Protein AF-A0A7C4B8P9-F1 (afdb_monomer)

pLDDT: mean 86.62, std 10.36, range [42.5, 97.69]

Sequence (148 aa):
MVIPDISSIIATYRERSLREASGGADLRPLSESFALVDLLASERPTFQELNSEDLVYVVTFRFLRWSEPRELGERAMSIVLFSAGKTLGERAVESGLVRRVEDIAVFAYNQRIGLVDIVELNEERGLVHIYESISSAGIPNIGRAVCH

Structure (mmCIF, N/CA/C/O backbone):
data_AF-A0A7C4B8P9-F1
#
_entry.id   AF-A0A7C4B8P9-F1
#
loop_
_atom_site.group_PDB
_atom_site.id
_atom_site.type_symbol
_atom_site.label_atom_id
_atom_site.label_alt_id
_atom_site.label_comp_id
_atom_site.label_asym_id
_atom_site.label_entity_id
_atom_site.label_seq_id
_atom_site.pdbx_PDB_ins_code
_atom_site.Cartn_x
_atom_site.Cartn_y
_atom_site.Cartn_z
_atom_site.occupancy
_atom_site.B_iso_or_equiv
_atom_site.auth_seq_id
_atom_site.auth_comp_id
_atom_site.auth_asym_id
_atom_site.auth_atom_id
_atom_site.pdbx_PDB_model_num
ATOM 1 N N . MET A 1 1 ? -23.776 -1.149 -1.265 1.00 43.41 1 MET A N 1
ATOM 2 C CA . MET A 1 1 ? -22.360 -1.287 -1.654 1.00 43.41 1 MET A CA 1
ATOM 3 C C . MET A 1 1 ? -21.953 -2.695 -1.267 1.00 43.41 1 MET A C 1
ATOM 5 O O . MET A 1 1 ? -21.962 -2.995 -0.081 1.00 43.41 1 MET A O 1
ATOM 9 N N . VAL A 1 2 ? -21.776 -3.590 -2.239 1.00 42.50 2 VAL A N 1
ATOM 10 C CA . VAL A 1 2 ? -21.300 -4.952 -1.957 1.00 42.50 2 VAL A CA 1
ATOM 11 C C . VAL A 1 2 ? -19.844 -4.791 -1.549 1.00 42.50 2 VAL A C 1
ATOM 13 O O . VAL A 1 2 ? -19.055 -4.303 -2.349 1.00 42.50 2 VAL A O 1
ATOM 16 N N . ILE A 1 3 ? -19.516 -5.074 -0.291 1.00 54.94 3 ILE A N 1
ATOM 17 C CA . ILE A 1 3 ? -18.123 -5.122 0.149 1.00 54.94 3 ILE A CA 1
ATOM 18 C C . ILE A 1 3 ? -17.594 -6.438 -0.427 1.00 54.94 3 ILE A C 1
ATOM 20 O O . ILE A 1 3 ? -18.105 -7.486 -0.024 1.00 54.94 3 ILE A O 1
ATOM 24 N N . PRO A 1 4 ? -16.685 -6.420 -1.418 1.00 67.50 4 PRO A N 1
ATOM 25 C CA . PRO A 1 4 ? -16.089 -7.655 -1.904 1.00 67.50 4 PRO A CA 1
ATOM 26 C C . PRO A 1 4 ? -15.433 -8.385 -0.733 1.00 67.50 4 PRO A C 1
ATOM 28 O O . PRO A 1 4 ? -15.015 -7.754 0.239 1.00 67.50 4 PRO A O 1
ATOM 31 N N . ASP A 1 5 ? -15.369 -9.712 -0.805 1.00 85.50 5 ASP A N 1
ATOM 32 C CA . ASP A 1 5 ? -14.699 -10.515 0.215 1.00 85.50 5 ASP A CA 1
ATOM 33 C C . ASP A 1 5 ? -13.179 -10.285 0.140 1.00 85.50 5 ASP A C 1
ATOM 35 O O . ASP A 1 5 ? -12.428 -11.039 -0.484 1.00 85.50 5 ASP A O 1
ATOM 39 N N . ILE A 1 6 ? -12.734 -9.180 0.749 1.00 89.56 6 ILE A N 1
ATOM 40 C CA . ILE A 1 6 ? -11.335 -8.743 0.805 1.00 89.56 6 ILE A CA 1
ATOM 41 C C . ILE A 1 6 ? -10.469 -9.861 1.395 1.00 89.56 6 ILE A C 1
ATOM 43 O O . ILE A 1 6 ? -9.346 -10.071 0.939 1.00 89.56 6 ILE A O 1
ATOM 47 N N . SER A 1 7 ? -10.992 -10.615 2.365 1.00 89.19 7 SER A N 1
ATOM 48 C CA . SER A 1 7 ? -10.279 -11.726 2.990 1.00 89.19 7 SER A CA 1
ATOM 49 C C . SER A 1 7 ? -9.991 -12.852 1.995 1.00 89.19 7 SER A C 1
ATOM 51 O O . SER A 1 7 ? -8.863 -13.343 1.962 1.00 89.19 7 SER A O 1
ATOM 53 N N . SER A 1 8 ? -10.948 -13.216 1.135 1.00 92.00 8 SER A N 1
ATOM 54 C CA . SER A 1 8 ? -10.721 -14.203 0.067 1.00 92.00 8 SER A CA 1
ATOM 55 C C . SER A 1 8 ? -9.707 -13.719 -0.979 1.00 92.00 8 SER A C 1
ATOM 57 O O . SER A 1 8 ? -8.865 -14.498 -1.441 1.00 92.00 8 SER A O 1
ATOM 59 N N . ILE A 1 9 ? -9.748 -12.434 -1.348 1.00 92.88 9 ILE A N 1
ATOM 60 C CA . ILE A 1 9 ? -8.782 -11.844 -2.292 1.00 92.88 9 ILE A CA 1
ATOM 61 C C . ILE A 1 9 ? -7.369 -11.904 -1.698 1.00 92.88 9 ILE A C 1
ATOM 63 O O . ILE A 1 9 ? -6.439 -12.405 -2.332 1.00 92.88 9 ILE A O 1
ATOM 67 N N . ILE A 1 10 ? -7.213 -11.454 -0.451 1.00 94.19 10 ILE A N 1
ATOM 68 C CA . ILE A 1 10 ? -5.938 -11.486 0.273 1.00 94.19 10 ILE A CA 1
ATOM 69 C C . ILE A 1 10 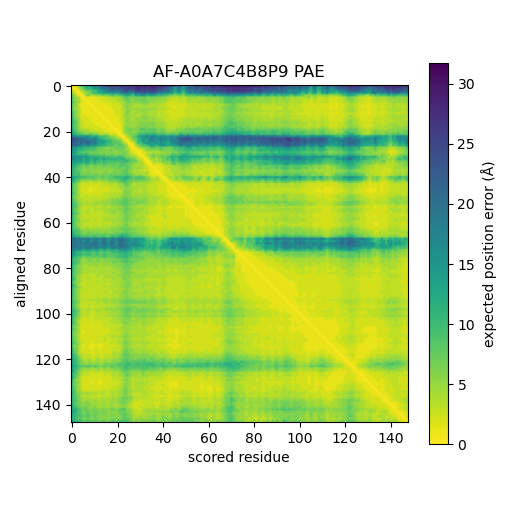? -5.414 -12.919 0.410 1.00 94.19 10 ILE A C 1
ATOM 71 O O . ILE A 1 10 ? -4.226 -13.152 0.187 1.00 94.19 10 ILE A O 1
ATOM 75 N N . ALA A 1 11 ? -6.277 -13.889 0.723 1.00 93.31 11 ALA A N 1
ATOM 76 C CA . ALA A 1 11 ? -5.882 -15.291 0.843 1.00 93.31 11 ALA A CA 1
ATOM 77 C C . ALA A 1 11 ? -5.270 -15.834 -0.460 1.00 93.31 11 ALA A C 1
ATOM 79 O O . ALA A 1 11 ? -4.251 -16.523 -0.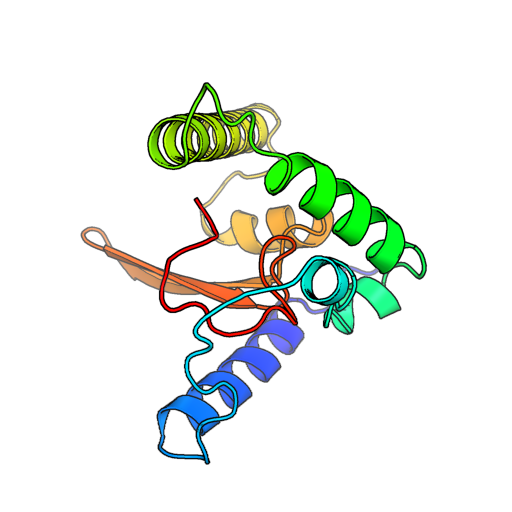419 1.00 93.31 11 ALA A O 1
ATOM 80 N N . THR A 1 12 ? -5.833 -15.454 -1.611 1.00 93.56 12 THR A N 1
ATOM 81 C CA . THR A 1 12 ? -5.312 -15.832 -2.936 1.00 93.56 12 THR A CA 1
ATOM 82 C C . THR A 1 12 ? -3.904 -15.273 -3.163 1.00 93.56 12 THR A C 1
ATOM 84 O O . THR A 1 12 ? -2.995 -15.987 -3.595 1.00 93.56 12 THR A O 1
ATOM 87 N N . TYR A 1 13 ? -3.691 -14.000 -2.817 1.00 93.31 13 TYR A N 1
ATOM 88 C CA . TYR A 1 13 ? -2.377 -13.361 -2.897 1.00 93.31 13 TYR A CA 1
ATOM 89 C C . TYR A 1 13 ? -1.355 -13.978 -1.944 1.00 93.31 13 TYR A C 1
ATOM 91 O O . TYR A 1 13 ? -0.206 -14.208 -2.331 1.00 93.31 13 TYR A O 1
ATOM 99 N N . ARG A 1 14 ? -1.775 -14.293 -0.718 1.00 92.62 14 ARG A N 1
ATOM 100 C CA . ARG A 1 14 ? -0.935 -14.953 0.280 1.00 92.62 14 ARG A CA 1
ATOM 101 C C . ARG A 1 14 ? -0.483 -16.327 -0.205 1.00 92.62 14 ARG A C 1
ATOM 103 O O . ARG A 1 14 ? 0.700 -16.638 -0.122 1.00 92.62 14 ARG A O 1
ATOM 110 N N . GLU A 1 15 ? -1.385 -17.128 -0.764 1.00 91.81 15 GLU A N 1
ATOM 111 C CA . GLU A 1 15 ? -1.043 -18.443 -1.311 1.00 91.81 15 GLU A CA 1
ATOM 112 C C . GLU A 1 15 ? -0.030 -18.339 -2.461 1.00 91.81 15 GLU A C 1
ATOM 114 O O . GLU A 1 15 ? 0.931 -19.109 -2.520 1.00 91.81 15 GLU A O 1
ATOM 119 N N . ARG A 1 16 ? -0.210 -17.365 -3.361 1.00 88.06 16 ARG A N 1
ATOM 120 C CA . ARG A 1 16 ? 0.753 -17.084 -4.432 1.00 88.06 16 ARG A CA 1
ATOM 121 C C . ARG A 1 16 ? 2.121 -16.696 -3.862 1.00 88.06 16 ARG A C 1
ATOM 123 O O . ARG A 1 16 ? 3.125 -17.271 -4.270 1.00 88.06 16 ARG A O 1
ATOM 130 N N . SER A 1 17 ? 2.156 -15.791 -2.886 1.00 87.00 17 SER A N 1
ATOM 131 C CA . SER A 1 17 ? 3.397 -15.349 -2.241 1.00 87.00 17 SER A CA 1
ATOM 132 C C . SER A 1 17 ? 4.130 -16.490 -1.524 1.00 87.00 17 SER A C 1
ATOM 134 O O . SER A 1 17 ? 5.352 -16.581 -1.623 1.00 87.00 17 SER A O 1
ATOM 136 N N . LEU A 1 18 ? 3.410 -17.394 -0.850 1.00 88.25 18 LEU A N 1
ATOM 137 C CA . LEU A 1 18 ? 4.007 -18.570 -0.206 1.00 88.25 18 LEU A CA 1
ATOM 138 C C . LEU A 1 18 ? 4.603 -19.544 -1.230 1.00 88.25 18 LEU A C 1
ATOM 140 O O . LEU A 1 18 ? 5.698 -20.066 -1.018 1.00 88.25 18 LEU A O 1
ATOM 144 N N . ARG A 1 19 ? 3.914 -19.758 -2.359 1.00 85.81 19 ARG A N 1
ATOM 145 C CA . ARG A 1 19 ? 4.435 -20.564 -3.474 1.00 85.81 19 ARG A CA 1
ATOM 146 C C . ARG A 1 19 ? 5.720 -19.966 -4.044 1.00 85.81 19 ARG A C 1
ATOM 148 O O . ARG A 1 19 ? 6.687 -20.700 -4.241 1.00 85.81 19 ARG A O 1
ATOM 155 N N . GLU A 1 20 ? 5.756 -18.650 -4.242 1.00 79.56 20 GLU A N 1
ATOM 156 C CA . GLU A 1 20 ? 6.951 -17.926 -4.696 1.00 79.56 20 GLU A CA 1
ATOM 157 C C . GLU A 1 20 ? 8.117 -18.091 -3.703 1.00 79.56 20 GLU A C 1
ATOM 159 O O . GLU A 1 20 ? 9.213 -18.482 -4.098 1.00 79.56 20 GLU A O 1
ATOM 164 N N . ALA A 1 21 ? 7.868 -17.906 -2.403 1.00 80.25 21 ALA A N 1
ATOM 165 C CA . ALA A 1 21 ? 8.890 -18.053 -1.363 1.00 80.25 21 ALA A CA 1
ATOM 166 C C . ALA A 1 21 ? 9.447 -19.486 -1.235 1.00 80.25 21 ALA A C 1
ATOM 168 O O . ALA A 1 21 ? 10.594 -19.667 -0.831 1.00 80.25 21 ALA A O 1
ATOM 169 N N . SER A 1 22 ? 8.661 -20.508 -1.588 1.00 82.50 22 SER A N 1
ATOM 170 C CA . SER A 1 22 ? 9.052 -21.923 -1.485 1.00 82.50 22 SER A CA 1
ATOM 171 C C . SER A 1 22 ? 10.014 -22.423 -2.577 1.00 82.50 22 SER A C 1
ATOM 173 O O . SER A 1 22 ? 10.323 -23.613 -2.615 1.00 82.50 22 SER A O 1
ATOM 175 N N . GLY A 1 23 ? 10.516 -21.539 -3.446 1.00 69.44 23 GLY A N 1
ATOM 176 C CA . GLY A 1 23 ? 11.486 -21.891 -4.490 1.00 69.44 23 GLY A CA 1
ATOM 177 C C . GLY A 1 23 ? 10.879 -22.101 -5.877 1.00 69.44 23 GLY A C 1
ATOM 178 O O . GLY A 1 23 ? 11.497 -22.743 -6.727 1.00 69.44 23 GLY A O 1
ATOM 179 N N . GLY A 1 24 ? 9.689 -21.544 -6.133 1.00 65.00 24 GLY A N 1
ATOM 180 C CA . GLY A 1 24 ? 9.296 -21.231 -7.509 1.00 65.00 24 GLY A CA 1
ATOM 181 C C . GLY A 1 24 ? 10.347 -20.316 -8.153 1.00 65.00 24 GLY A C 1
ATOM 182 O O . GLY A 1 24 ? 11.037 -19.589 -7.443 1.00 65.00 24 GLY A O 1
ATOM 183 N N . ALA A 1 25 ? 10.514 -20.380 -9.479 1.00 61.12 25 ALA A N 1
ATOM 184 C CA . ALA A 1 25 ? 11.469 -19.531 -10.200 1.00 61.12 25 ALA A CA 1
ATOM 185 C C . ALA A 1 25 ? 11.377 -18.066 -9.732 1.00 61.12 25 ALA A C 1
ATOM 187 O O . ALA A 1 25 ? 10.267 -17.567 -9.544 1.00 61.12 25 ALA A O 1
ATOM 188 N N . ASP A 1 26 ? 12.521 -17.396 -9.547 1.00 62.00 26 ASP A N 1
ATOM 189 C CA . ASP A 1 26 ? 12.555 -15.984 -9.153 1.00 62.00 26 ASP A CA 1
ATOM 190 C C . ASP A 1 26 ? 11.803 -15.151 -10.199 1.00 62.00 26 ASP A C 1
ATOM 192 O O . ASP A 1 26 ? 12.279 -14.938 -11.316 1.00 62.00 26 ASP A O 1
ATOM 196 N N . LEU A 1 27 ? 10.582 -14.737 -9.855 1.00 64.56 27 LEU A N 1
ATOM 197 C CA . LEU A 1 27 ? 9.702 -14.022 -10.774 1.00 64.56 27 LEU A CA 1
ATOM 198 C C . LEU A 1 27 ? 10.161 -12.577 -10.994 1.00 64.56 27 LEU A C 1
ATOM 200 O O . LEU A 1 27 ? 9.694 -11.935 -11.933 1.00 64.56 27 LEU A O 1
ATOM 204 N N . ARG A 1 28 ? 11.026 -12.039 -10.121 1.00 72.69 28 ARG A N 1
ATOM 205 C CA . ARG A 1 28 ? 11.464 -10.639 -10.160 1.00 72.69 28 ARG A CA 1
ATOM 206 C C . ARG A 1 28 ? 12.949 -10.536 -9.803 1.00 72.69 28 ARG A C 1
ATOM 208 O O . ARG A 1 28 ? 13.273 -10.072 -8.699 1.00 72.69 28 ARG A O 1
ATOM 215 N N . PRO A 1 29 ? 13.840 -10.907 -10.744 1.00 80.69 29 PRO A N 1
ATOM 216 C CA . PRO A 1 29 ? 15.270 -10.728 -10.556 1.00 80.69 29 PRO A CA 1
ATOM 217 C C . PRO A 1 29 ? 15.585 -9.264 -10.248 1.00 80.69 29 PRO A C 1
ATOM 219 O O . PRO A 1 29 ? 14.885 -8.348 -10.694 1.00 80.69 29 PRO A O 1
ATOM 222 N N . LEU A 1 30 ? 16.646 -9.057 -9.470 1.00 82.75 30 LEU A N 1
ATOM 223 C CA . LEU A 1 30 ? 17.129 -7.723 -9.144 1.00 82.75 30 LEU A CA 1
ATOM 224 C C . LEU A 1 30 ? 17.434 -6.950 -10.438 1.00 82.75 30 LEU A C 1
ATOM 226 O O . LEU A 1 30 ? 18.190 -7.421 -11.285 1.00 82.75 30 LEU A O 1
ATOM 230 N N . SER A 1 31 ? 16.855 -5.762 -10.569 1.00 84.50 31 SER A N 1
ATOM 231 C CA . SER A 1 31 ? 17.115 -4.831 -11.659 1.00 84.50 31 SER A CA 1
ATOM 232 C C . SER A 1 31 ? 18.074 -3.742 -11.194 1.00 84.50 31 SER A C 1
ATOM 234 O O . SER A 1 31 ? 17.867 -3.134 -10.143 1.00 84.50 31 SER A O 1
ATOM 236 N N . GLU A 1 32 ? 19.102 -3.459 -11.995 1.00 75.38 32 GLU A N 1
ATOM 237 C CA . GLU A 1 32 ? 20.071 -2.388 -11.719 1.00 75.38 32 GLU A CA 1
ATOM 238 C C . GLU A 1 32 ? 19.455 -0.984 -11.832 1.00 75.38 32 GLU A C 1
ATOM 240 O O . GLU A 1 32 ? 19.979 -0.025 -11.268 1.00 75.38 32 GLU A O 1
ATOM 245 N N . SER A 1 33 ? 18.344 -0.844 -12.563 1.00 71.56 33 SER A N 1
ATOM 246 C CA . SER A 1 33 ? 17.665 0.439 -12.760 1.00 71.56 33 SER A CA 1
ATOM 247 C C . SER A 1 33 ? 16.153 0.281 -12.938 1.00 71.56 33 SER A C 1
ATOM 249 O O . SER A 1 33 ? 15.651 -0.816 -13.187 1.00 71.56 33 SER A O 1
ATOM 251 N N . PHE A 1 34 ? 15.430 1.393 -12.802 1.00 77.31 34 PHE A N 1
ATOM 252 C CA . PHE A 1 34 ? 14.041 1.524 -13.236 1.00 77.31 34 PHE A CA 1
ATOM 253 C C . PHE A 1 34 ? 13.940 2.725 -14.182 1.00 77.31 34 PHE A C 1
ATOM 255 O O . PHE A 1 34 ? 14.612 3.743 -13.994 1.00 77.31 34 PHE A O 1
ATOM 262 N N . ALA A 1 35 ? 13.116 2.601 -15.210 1.00 82.00 35 ALA A N 1
ATOM 263 C CA . ALA A 1 35 ? 12.830 3.634 -16.185 1.00 82.00 35 ALA A CA 1
ATOM 264 C C . ALA A 1 35 ? 11.459 4.267 -15.922 1.00 82.00 35 ALA A C 1
ATOM 266 O O . ALA A 1 35 ? 10.603 3.725 -15.226 1.00 82.00 35 ALA A O 1
ATOM 267 N N . LEU A 1 36 ? 11.210 5.419 -16.547 1.00 81.12 36 LEU A N 1
ATOM 268 C CA . LEU A 1 36 ? 9.914 6.093 -16.447 1.00 81.12 36 LEU A CA 1
ATOM 269 C C . LEU A 1 36 ? 8.752 5.205 -16.920 1.00 81.12 36 LEU A C 1
ATOM 271 O O . LEU A 1 36 ? 7.665 5.257 -16.355 1.00 81.12 36 LEU A O 1
ATOM 275 N N . VAL A 1 37 ? 8.994 4.367 -17.932 1.00 85.06 37 VAL A N 1
ATOM 276 C CA . VAL A 1 37 ? 8.004 3.410 -18.447 1.00 85.06 37 VAL A CA 1
ATOM 277 C C . VAL A 1 37 ? 7.590 2.371 -17.404 1.00 85.06 37 VAL A C 1
ATOM 279 O O . VAL A 1 37 ? 6.441 1.940 -17.413 1.00 85.06 37 VAL A O 1
ATOM 282 N N . ASP A 1 38 ? 8.460 2.046 -16.447 1.00 84.06 38 ASP A N 1
ATOM 283 C CA . ASP A 1 38 ? 8.141 1.111 -15.364 1.00 84.06 38 ASP A CA 1
ATOM 284 C C . ASP A 1 38 ? 7.156 1.726 -14.360 1.00 84.06 38 ASP A C 1
ATOM 286 O O . ASP A 1 38 ? 6.364 1.023 -13.736 1.00 84.06 38 ASP A O 1
ATOM 290 N N . LEU A 1 39 ? 7.132 3.060 -14.238 1.00 82.00 39 LEU A N 1
ATOM 291 C CA . LEU A 1 39 ? 6.118 3.754 -13.439 1.00 82.00 39 LEU A CA 1
ATOM 292 C C . LEU A 1 39 ? 4.731 3.679 -14.090 1.00 82.00 39 LEU A C 1
ATOM 294 O O . LEU A 1 39 ? 3.728 3.723 -13.374 1.00 82.00 39 LEU A O 1
ATOM 298 N N . LEU A 1 40 ? 4.682 3.541 -15.421 1.00 83.94 40 LEU A N 1
ATOM 299 C CA . LEU A 1 40 ? 3.453 3.377 -16.203 1.00 83.94 40 LEU A CA 1
ATOM 300 C C . LEU A 1 40 ? 2.909 1.943 -16.140 1.00 83.94 40 LEU A C 1
ATOM 302 O O . LEU A 1 40 ? 1.704 1.737 -16.275 1.00 83.94 40 LEU A O 1
ATOM 306 N N . ALA A 1 41 ? 3.780 0.958 -15.917 1.00 74.94 41 ALA A N 1
ATOM 307 C CA . ALA A 1 41 ? 3.433 -0.457 -15.846 1.00 74.94 41 ALA A CA 1
ATOM 308 C C . ALA A 1 41 ? 2.882 -0.830 -14.454 1.00 74.94 41 ALA A C 1
ATOM 310 O O . ALA A 1 41 ? 3.584 -1.350 -13.587 1.00 74.94 41 ALA A O 1
ATOM 311 N N . SER A 1 42 ? 1.604 -0.530 -14.204 1.00 83.19 42 SER A N 1
ATOM 312 C CA . SER A 1 42 ? 0.926 -0.933 -12.967 1.00 83.19 42 SER A CA 1
ATOM 313 C C . SER A 1 42 ? 0.204 -2.273 -13.122 1.00 83.19 42 SER A C 1
ATOM 315 O O . SER A 1 42 ? -0.767 -2.385 -13.869 1.00 83.19 42 SER A O 1
ATOM 317 N N . GLU A 1 43 ? 0.634 -3.273 -12.352 1.00 88.94 43 GLU A N 1
ATOM 318 C CA . GLU A 1 43 ? -0.032 -4.579 -12.259 1.00 88.94 43 GLU A CA 1
ATOM 319 C C . GLU A 1 43 ? -0.929 -4.631 -11.016 1.00 88.94 43 GLU A C 1
ATOM 321 O O . GLU A 1 43 ? -0.507 -5.062 -9.940 1.00 88.94 43 GLU A O 1
ATOM 326 N N . ARG A 1 44 ? -2.162 -4.126 -11.146 1.00 93.62 44 ARG A N 1
ATOM 327 C CA . ARG A 1 44 ? -3.145 -4.049 -10.051 1.00 93.62 44 ARG A CA 1
ATOM 328 C C . ARG A 1 44 ? -4.522 -4.577 -10.476 1.00 93.62 44 ARG A C 1
ATOM 330 O O . ARG A 1 44 ? -5.470 -3.796 -10.564 1.00 93.62 44 ARG A O 1
ATOM 337 N N . PRO A 1 45 ? -4.640 -5.873 -10.817 1.00 93.50 45 PRO A N 1
ATOM 338 C CA . PRO A 1 45 ? -5.861 -6.418 -11.406 1.00 93.50 45 PRO A CA 1
ATOM 339 C C . PRO A 1 45 ? -7.095 -6.235 -10.512 1.00 93.50 45 PRO A C 1
ATOM 341 O O . PRO A 1 45 ? -8.149 -5.878 -11.030 1.00 93.50 45 PRO A O 1
ATOM 344 N N . THR A 1 46 ? -6.967 -6.382 -9.187 1.00 94.50 46 THR A N 1
ATOM 345 C CA . THR A 1 46 ? -8.095 -6.192 -8.258 1.00 94.50 46 THR A CA 1
ATOM 346 C C . THR A 1 46 ? -8.628 -4.763 -8.330 1.00 94.50 46 THR A C 1
ATOM 348 O O . THR A 1 46 ? -9.835 -4.539 -8.419 1.00 94.50 46 THR A O 1
ATOM 351 N N . PHE A 1 47 ? -7.735 -3.771 -8.305 1.00 94.31 47 PHE A N 1
ATOM 352 C CA . PHE A 1 47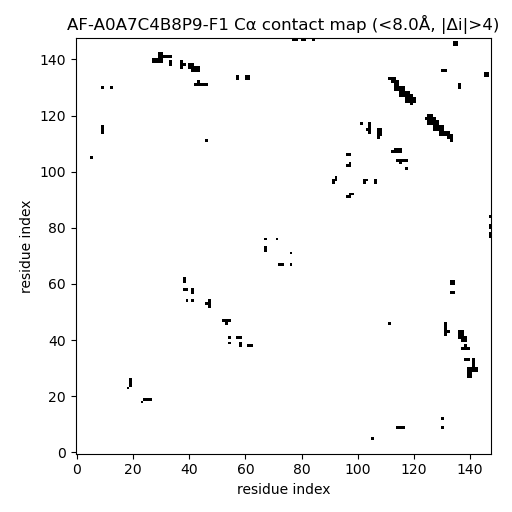 ? -8.149 -2.368 -8.323 1.00 94.31 47 PHE A CA 1
ATOM 353 C C . PHE A 1 47 ? -8.577 -1.883 -9.712 1.00 94.31 47 PHE A C 1
ATOM 355 O O . PHE A 1 47 ? -9.462 -1.034 -9.798 1.00 94.31 47 PHE A O 1
ATOM 362 N N . GLN A 1 48 ? -8.007 -2.440 -10.783 1.00 93.44 48 GLN A N 1
ATOM 363 C CA . GLN A 1 48 ? -8.417 -2.165 -12.164 1.00 93.44 48 GLN A CA 1
ATOM 364 C C . GLN A 1 48 ? -9.809 -2.728 -12.479 1.00 93.44 48 GLN A C 1
ATOM 366 O O . GLN A 1 48 ? -10.575 -2.085 -13.193 1.00 93.44 48 GLN A O 1
ATOM 371 N N . GLU A 1 49 ? -10.161 -3.890 -11.921 1.00 92.38 49 GLU A N 1
ATOM 372 C CA . GLU A 1 49 ? -11.520 -4.438 -12.010 1.00 92.38 49 GLU A CA 1
ATOM 373 C C . GLU A 1 49 ? -12.519 -3.590 -11.210 1.00 92.38 49 GLU A C 1
ATOM 375 O O . GLU A 1 49 ? -13.625 -3.320 -11.678 1.00 92.38 49 GLU A O 1
ATOM 380 N N . LEU A 1 50 ? -12.114 -3.108 -10.028 1.00 90.62 50 LEU A N 1
ATOM 381 C CA . LEU A 1 50 ? -12.934 -2.218 -9.203 1.00 90.62 50 LEU A CA 1
ATOM 382 C C . LEU A 1 50 ? -13.171 -0.852 -9.867 1.00 90.62 50 LEU A C 1
ATOM 384 O O . LEU A 1 50 ? -14.251 -0.273 -9.733 1.00 90.62 50 LEU A O 1
ATOM 388 N N . ASN A 1 51 ? -12.151 -0.301 -10.527 1.00 90.19 51 ASN A N 1
ATOM 389 C CA . ASN A 1 51 ? -12.205 0.998 -11.179 1.00 90.19 51 ASN A CA 1
ATOM 390 C C . ASN A 1 51 ? -11.286 1.023 -12.410 1.00 90.19 51 ASN A C 1
ATOM 392 O O . ASN A 1 51 ? -10.062 0.989 -12.287 1.00 90.19 51 ASN A O 1
ATOM 396 N N . SER A 1 52 ? -11.874 1.198 -13.595 1.00 90.62 52 SER A N 1
ATOM 397 C CA . SER A 1 52 ? -11.141 1.258 -14.866 1.00 90.62 52 SER A CA 1
ATOM 398 C C . SER A 1 52 ? -10.132 2.413 -14.961 1.00 90.62 52 SER A C 1
ATOM 400 O O . SER A 1 52 ? -9.211 2.358 -15.771 1.00 90.62 52 SER A O 1
ATOM 402 N N . GLU A 1 53 ? -10.278 3.459 -14.144 1.00 92.19 53 GLU A N 1
ATOM 403 C CA . GLU A 1 53 ? -9.345 4.590 -14.059 1.00 92.19 53 GLU A CA 1
ATOM 404 C C . GLU A 1 53 ? -8.216 4.372 -13.036 1.00 92.19 53 GLU A C 1
ATOM 406 O O . GLU A 1 53 ? -7.408 5.278 -12.813 1.00 92.19 53 GLU A O 1
ATOM 411 N N . ASP A 1 54 ? -8.122 3.195 -12.400 1.00 93.19 54 ASP A N 1
ATOM 412 C CA . ASP A 1 54 ? -7.063 2.906 -11.424 1.00 93.19 54 ASP A CA 1
ATOM 413 C C . ASP A 1 54 ? -5.666 3.121 -12.013 1.00 93.19 54 ASP A C 1
ATOM 415 O O . ASP A 1 54 ? -4.809 3.707 -11.355 1.00 93.19 54 ASP A O 1
ATOM 419 N N . LEU A 1 55 ? -5.461 2.761 -13.284 1.00 91.44 55 LEU A N 1
ATOM 420 C CA . LEU A 1 55 ? -4.187 2.982 -13.964 1.00 91.44 55 LEU A CA 1
ATOM 421 C C . LEU A 1 55 ? -3.799 4.467 -13.985 1.00 91.44 55 LEU A C 1
ATOM 423 O O . LEU A 1 55 ? -2.671 4.809 -13.639 1.00 91.44 55 LEU A O 1
ATOM 427 N N . VAL A 1 56 ? -4.728 5.358 -14.346 1.00 91.56 56 VAL A N 1
ATOM 428 C CA . VAL A 1 56 ? -4.469 6.807 -14.382 1.00 91.56 56 VAL A CA 1
ATOM 429 C C . VAL A 1 56 ? -4.159 7.317 -12.977 1.00 91.56 56 VAL A C 1
ATOM 431 O O . VAL A 1 56 ? -3.158 8.003 -12.778 1.00 91.56 56 VAL A O 1
ATOM 434 N N . TYR A 1 57 ? -4.968 6.920 -11.992 1.00 91.88 57 TYR A N 1
ATOM 435 C CA . TYR A 1 57 ? -4.778 7.276 -10.587 1.00 91.88 57 TYR A CA 1
ATOM 436 C C . TYR A 1 57 ? -3.387 6.876 -10.062 1.00 91.88 57 TYR A C 1
ATOM 438 O O . TYR A 1 57 ? -2.667 7.709 -9.504 1.00 91.88 57 TYR A O 1
ATOM 446 N N . VAL A 1 58 ? -2.984 5.623 -10.285 1.00 93.19 58 VAL A N 1
ATOM 447 C CA . VAL A 1 58 ? -1.690 5.082 -9.845 1.00 93.19 58 VAL A CA 1
ATOM 448 C C . VAL A 1 58 ? -0.539 5.784 -10.542 1.00 93.19 58 VAL A C 1
ATOM 450 O O . VAL A 1 58 ? 0.432 6.160 -9.889 1.00 93.19 58 VAL A O 1
ATOM 453 N N . VAL A 1 59 ? -0.638 5.976 -11.856 1.00 91.12 59 VAL A N 1
ATOM 454 C CA . VAL A 1 59 ? 0.407 6.628 -12.642 1.00 91.12 59 VAL A CA 1
ATOM 455 C C . VAL A 1 59 ? 0.612 8.060 -12.165 1.00 91.12 59 VAL A C 1
ATOM 457 O O . VAL A 1 59 ? 1.746 8.443 -11.888 1.00 91.12 59 VAL A O 1
ATOM 460 N N . THR A 1 60 ? -0.459 8.834 -11.970 1.00 90.44 60 THR A N 1
ATOM 461 C CA . THR A 1 60 ? -0.360 10.194 -11.423 1.00 90.44 60 THR A CA 1
ATOM 462 C C . THR A 1 60 ? 0.271 10.200 -10.032 1.00 90.44 60 THR A C 1
ATOM 464 O O . THR A 1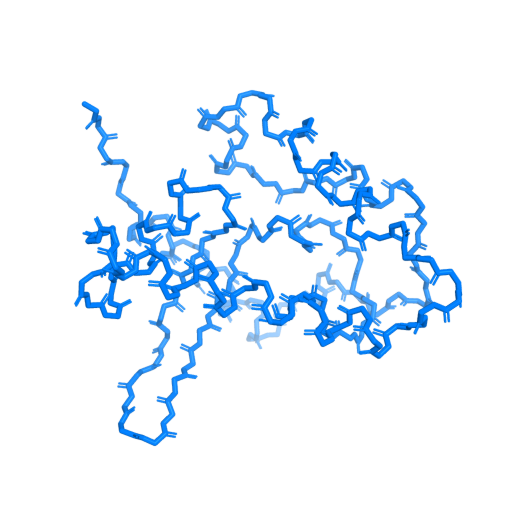 60 ? 1.181 10.992 -9.781 1.00 90.44 60 THR A O 1
ATOM 467 N N . PHE A 1 61 ? -0.150 9.295 -9.143 1.00 90.19 61 PHE A N 1
ATOM 468 C CA . PHE A 1 61 ? 0.452 9.164 -7.816 1.00 90.19 61 PHE A CA 1
ATOM 469 C C . PHE A 1 61 ? 1.950 8.844 -7.898 1.00 90.19 61 PHE A C 1
ATOM 471 O O . PHE A 1 61 ? 2.756 9.481 -7.222 1.00 90.19 61 PHE A O 1
ATOM 478 N N . ARG A 1 62 ? 2.341 7.883 -8.743 1.00 89.12 62 ARG A N 1
ATOM 479 C CA . ARG A 1 62 ? 3.740 7.484 -8.925 1.00 89.12 62 ARG A CA 1
ATOM 480 C C . ARG A 1 62 ? 4.566 8.609 -9.519 1.00 89.12 62 ARG A C 1
ATOM 482 O O . ARG A 1 62 ? 5.654 8.848 -9.019 1.00 89.12 62 ARG A O 1
ATOM 489 N N . PHE A 1 63 ? 4.063 9.335 -10.510 1.00 87.19 63 PHE A N 1
ATOM 490 C CA . PHE A 1 63 ? 4.775 10.494 -11.039 1.00 87.19 63 PHE A CA 1
ATOM 491 C C . PHE A 1 63 ? 5.081 11.506 -9.944 1.00 87.19 63 PHE A C 1
ATOM 493 O O . PHE A 1 63 ? 6.230 11.897 -9.821 1.00 87.19 63 PHE A O 1
ATOM 500 N N . LEU A 1 64 ? 4.101 11.862 -9.110 1.00 82.25 64 LEU A N 1
ATOM 501 C CA . LEU A 1 64 ? 4.317 12.793 -7.999 1.00 82.25 64 LEU A CA 1
ATOM 502 C C . LEU A 1 64 ? 5.269 12.234 -6.933 1.00 82.25 64 LEU A C 1
ATOM 504 O O . LEU A 1 64 ? 6.105 12.960 -6.403 1.00 82.25 64 LEU A O 1
ATOM 508 N N . ARG A 1 65 ? 5.148 10.940 -6.614 1.00 81.50 65 ARG A N 1
ATOM 509 C CA . ARG A 1 65 ? 6.008 10.261 -5.636 1.00 81.50 65 ARG A CA 1
ATOM 510 C C . ARG A 1 65 ? 7.462 10.213 -6.100 1.00 81.50 65 ARG A C 1
ATOM 512 O O . ARG A 1 65 ? 8.356 10.465 -5.305 1.00 81.50 65 ARG A O 1
ATOM 519 N N . TRP A 1 66 ? 7.677 9.855 -7.363 1.00 79.19 66 TRP A N 1
ATOM 520 C CA . TRP A 1 66 ? 8.990 9.610 -7.954 1.00 79.19 66 TRP A CA 1
ATOM 521 C C . TRP A 1 66 ? 9.586 10.853 -8.635 1.00 79.19 66 TRP A C 1
ATOM 523 O O . TRP A 1 66 ? 10.748 10.822 -9.034 1.00 79.19 66 TRP A O 1
ATOM 533 N N . SER A 1 67 ? 8.849 11.968 -8.733 1.00 76.38 67 SER A N 1
ATOM 534 C CA . SER A 1 67 ? 9.359 13.273 -9.188 1.00 76.38 67 SER A CA 1
ATOM 535 C C . SER A 1 67 ? 10.153 14.002 -8.099 1.00 76.38 67 SER A C 1
ATOM 537 O O . SER A 1 67 ? 10.013 15.214 -7.938 1.00 76.38 67 SER A O 1
ATOM 539 N N . GLU A 1 68 ? 10.939 13.268 -7.312 1.00 68.19 68 GLU A N 1
ATOM 540 C CA . GLU A 1 68 ? 11.674 13.805 -6.170 1.00 68.19 68 GLU A CA 1
ATOM 541 C C . GLU A 1 68 ? 12.520 15.021 -6.590 1.00 68.19 68 GLU A C 1
ATOM 543 O O . GLU A 1 68 ? 13.328 14.916 -7.522 1.00 68.19 68 GLU A O 1
ATOM 548 N N . PRO A 1 69 ? 12.372 16.181 -5.921 1.00 63.16 69 PRO A N 1
ATOM 549 C CA . PRO A 1 69 ? 13.249 17.315 -6.166 1.00 63.16 69 PRO A CA 1
ATOM 550 C C . PRO A 1 69 ? 14.681 16.897 -5.842 1.00 63.16 69 PRO A C 1
ATOM 552 O O . PRO A 1 69 ? 14.962 16.431 -4.731 1.00 63.16 69 PRO A O 1
ATOM 555 N N . ARG A 1 70 ? 15.594 17.056 -6.807 1.00 60.84 70 ARG A N 1
ATOM 556 C CA . ARG A 1 70 ? 17.010 16.673 -6.657 1.00 60.84 70 ARG A CA 1
ATOM 557 C C . ARG A 1 70 ? 17.651 17.303 -5.418 1.00 60.84 70 ARG A C 1
ATOM 559 O O . ARG A 1 70 ? 18.600 16.750 -4.874 1.00 60.84 70 ARG A O 1
ATOM 566 N N . GLU A 1 71 ? 17.125 18.440 -4.979 1.00 67.12 71 GLU A N 1
ATOM 567 C CA . GLU A 1 71 ? 17.591 19.243 -3.855 1.00 67.12 71 GLU A CA 1
ATOM 568 C C . GLU A 1 71 ? 17.214 18.658 -2.483 1.00 67.12 71 GLU A C 1
ATOM 570 O O . GLU A 1 71 ? 17.920 18.903 -1.508 1.00 67.12 71 GLU A O 1
ATOM 575 N N . LEU A 1 72 ? 16.122 17.886 -2.391 1.00 67.56 72 LEU A N 1
ATOM 576 C CA . LEU A 1 72 ? 15.689 17.226 -1.150 1.00 67.56 72 LEU A CA 1
ATOM 577 C C . LEU A 1 72 ? 16.454 15.915 -0.918 1.00 67.56 72 LEU A C 1
ATOM 579 O O . LEU A 1 72 ? 16.807 15.592 0.217 1.00 67.56 72 LEU A O 1
ATOM 583 N N . GLY A 1 73 ? 16.753 15.186 -1.995 1.00 74.31 73 GLY A N 1
ATOM 584 C CA . GLY A 1 73 ? 17.408 13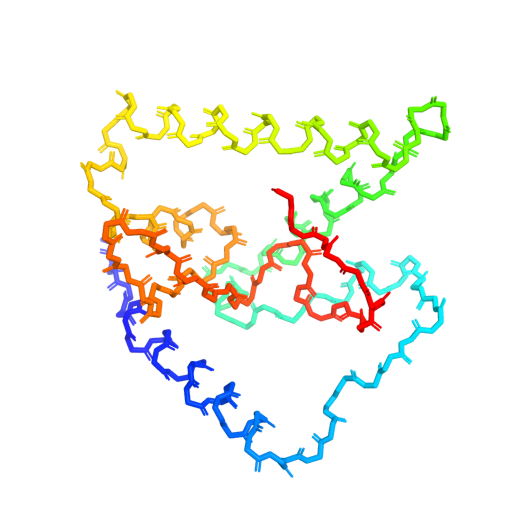.880 -1.946 1.00 74.31 73 GLY A CA 1
ATOM 585 C C . GLY A 1 73 ? 16.522 12.768 -1.363 1.00 74.31 73 GLY A C 1
ATOM 586 O O . GLY A 1 73 ? 15.583 13.005 -0.599 1.00 74.31 73 GLY A O 1
ATOM 587 N N . GLU A 1 74 ? 16.859 11.517 -1.688 1.00 75.06 74 GLU A N 1
ATOM 588 C CA . GLU A 1 74 ? 16.015 10.337 -1.413 1.00 75.06 74 GLU A CA 1
ATOM 589 C C . GLU A 1 74 ? 15.671 10.155 0.080 1.00 75.06 74 GLU A C 1
ATOM 591 O O . GLU A 1 74 ? 14.565 9.757 0.454 1.00 75.06 74 GLU A O 1
ATOM 596 N N . ARG A 1 75 ? 16.616 10.480 0.975 1.00 79.94 75 ARG A N 1
ATOM 597 C CA . ARG A 1 75 ? 16.420 10.343 2.429 1.00 79.94 75 ARG A CA 1
ATOM 598 C C . ARG A 1 75 ? 15.395 11.331 2.978 1.00 79.94 75 ARG A C 1
ATOM 600 O O . ARG A 1 75 ? 14.586 10.946 3.817 1.00 79.94 75 ARG A O 1
ATOM 607 N N . ALA A 1 76 ? 15.423 12.587 2.531 1.00 84.06 76 ALA A N 1
ATOM 608 C CA . ALA A 1 76 ? 14.456 13.577 2.998 1.00 84.06 76 ALA A CA 1
ATOM 609 C C . ALA A 1 76 ? 13.054 13.238 2.484 1.00 84.06 76 ALA A C 1
ATOM 611 O O . ALA A 1 76 ? 12.094 13.291 3.251 1.00 84.06 76 ALA A O 1
ATOM 612 N N . MET A 1 77 ? 12.947 12.799 1.226 1.00 82.69 77 MET A N 1
ATOM 613 C CA . MET A 1 77 ? 11.680 12.345 0.652 1.00 82.69 77 MET A CA 1
ATOM 614 C C . MET A 1 77 ? 11.105 11.139 1.395 1.00 82.69 77 MET A C 1
ATOM 616 O O . MET A 1 77 ? 9.916 11.133 1.710 1.00 82.69 77 MET A O 1
ATOM 620 N N . SER A 1 78 ? 11.947 10.178 1.786 1.00 83.31 78 SER A N 1
ATOM 621 C CA . SER A 1 78 ? 11.528 9.045 2.622 1.00 83.31 78 SER A CA 1
ATOM 622 C C . SER A 1 78 ? 10.911 9.502 3.954 1.00 83.31 78 SER A C 1
ATOM 624 O O . SER A 1 78 ? 9.863 8.997 4.350 1.00 83.31 78 SER A O 1
ATOM 626 N N . ILE A 1 79 ? 11.510 10.496 4.627 1.00 87.94 79 ILE A N 1
ATOM 627 C CA . ILE A 1 79 ? 10.989 11.058 5.891 1.00 87.94 79 ILE A CA 1
ATOM 628 C C . ILE A 1 79 ? 9.649 11.768 5.673 1.00 87.94 79 ILE A C 1
ATOM 630 O O . ILE A 1 79 ? 8.729 11.612 6.482 1.00 87.94 79 ILE A O 1
ATOM 634 N N . VAL A 1 80 ? 9.529 12.546 4.593 1.00 88.06 80 VAL A N 1
ATOM 635 C CA . VAL A 1 80 ? 8.291 13.257 4.246 1.00 88.06 80 VAL A CA 1
ATOM 636 C C . VAL A 1 80 ? 7.164 12.262 3.979 1.00 88.06 80 VAL A C 1
ATOM 638 O O . VAL A 1 80 ? 6.078 12.416 4.534 1.00 88.06 80 VAL A O 1
ATOM 641 N N . LEU A 1 81 ? 7.425 11.219 3.187 1.00 87.69 81 LEU A N 1
ATOM 642 C CA . LEU A 1 81 ? 6.436 10.197 2.844 1.00 87.69 81 LEU A CA 1
ATOM 643 C C . LEU A 1 81 ? 6.018 9.374 4.067 1.00 87.69 81 LEU A C 1
ATOM 645 O O . LEU A 1 81 ? 4.819 9.197 4.280 1.00 87.69 81 LEU A O 1
ATOM 649 N N . PHE A 1 82 ? 6.972 8.969 4.912 1.00 91.06 82 PHE A N 1
ATOM 650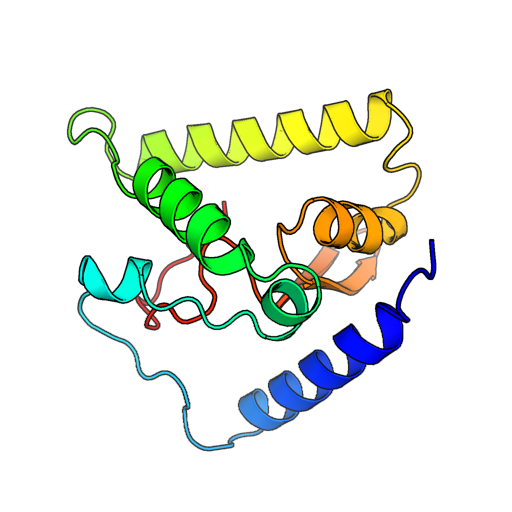 C CA . PHE A 1 82 ? 6.675 8.307 6.186 1.00 91.06 82 PHE A CA 1
ATOM 651 C C . PHE A 1 82 ? 5.790 9.187 7.082 1.00 91.06 82 PHE A C 1
ATOM 653 O O . PHE A 1 82 ? 4.773 8.740 7.611 1.00 91.06 82 PHE A O 1
ATOM 660 N N . SER A 1 83 ? 6.137 10.471 7.221 1.00 93.62 83 SER A N 1
ATOM 661 C CA . SER A 1 83 ? 5.367 11.416 8.041 1.00 93.62 83 SER A CA 1
ATOM 662 C C . SER A 1 83 ? 3.959 11.635 7.484 1.00 93.62 83 SER A C 1
ATOM 664 O O . SER A 1 83 ? 2.996 11.652 8.247 1.00 93.62 83 SER A O 1
ATOM 666 N N . ALA A 1 84 ? 3.818 11.737 6.159 1.00 91.25 84 ALA A N 1
ATOM 667 C CA . ALA A 1 84 ? 2.522 11.850 5.499 1.00 91.25 84 ALA A CA 1
ATOM 668 C C . ALA A 1 84 ? 1.657 10.598 5.722 1.00 91.25 84 ALA A C 1
ATOM 670 O O . ALA A 1 84 ? 0.474 10.725 6.035 1.00 91.25 84 ALA A O 1
ATOM 671 N N . GLY A 1 85 ? 2.247 9.401 5.621 1.00 92.62 85 GLY A N 1
ATOM 672 C CA . GLY A 1 85 ? 1.579 8.134 5.923 1.00 92.62 85 GLY A CA 1
ATOM 673 C C . GLY A 1 85 ? 1.134 8.040 7.384 1.00 92.62 85 GLY A C 1
ATOM 674 O O . GLY A 1 85 ? -0.013 7.681 7.655 1.00 92.62 85 GLY A O 1
ATOM 675 N N . LYS A 1 86 ? 1.994 8.453 8.324 1.00 95.81 86 LYS A N 1
ATOM 676 C CA . LYS A 1 86 ? 1.659 8.532 9.752 1.00 95.81 86 LYS A CA 1
ATOM 677 C C . LYS A 1 86 ? 0.465 9.457 9.996 1.00 95.81 86 LYS A C 1
ATOM 679 O O . LYS A 1 86 ? -0.507 9.036 10.617 1.00 95.81 86 LYS A O 1
ATOM 684 N N . THR A 1 87 ? 0.502 10.680 9.464 1.00 97.12 87 THR A N 1
ATOM 685 C CA . THR A 1 87 ? -0.605 11.636 9.601 1.00 97.12 87 THR A CA 1
ATOM 686 C C . THR A 1 87 ? -1.885 11.120 8.948 1.00 97.12 87 THR A C 1
ATOM 688 O O . THR A 1 87 ? -2.959 11.277 9.521 1.00 97.12 87 THR A O 1
ATOM 691 N N . LEU A 1 88 ? -1.807 10.466 7.784 1.00 95.00 88 LEU A N 1
ATOM 692 C CA . LEU A 1 88 ? -2.970 9.830 7.160 1.00 95.00 88 LEU A CA 1
ATOM 693 C C . LEU A 1 88 ? -3.589 8.769 8.084 1.00 95.00 88 LEU A C 1
ATOM 695 O O . LEU A 1 88 ? -4.808 8.744 8.244 1.00 95.00 88 LEU A O 1
ATOM 699 N N . GLY A 1 89 ? -2.759 7.934 8.713 1.00 95.19 89 GLY A N 1
ATOM 700 C CA . GLY A 1 89 ? -3.200 6.941 9.691 1.00 95.19 89 GLY A CA 1
ATOM 701 C C . GLY A 1 89 ? -3.870 7.572 10.914 1.00 95.19 89 GLY A C 1
ATOM 702 O O . GLY A 1 89 ? -4.972 7.172 11.280 1.00 95.19 89 GLY A O 1
ATOM 703 N N . GLU A 1 90 ? -3.259 8.606 11.499 1.00 97.12 90 GLU A N 1
ATOM 704 C CA . GLU A 1 90 ? -3.835 9.363 12.622 1.00 97.12 90 GLU A CA 1
ATOM 705 C C . GLU A 1 90 ? -5.209 9.946 12.252 1.00 97.12 90 GLU A C 1
ATOM 707 O O . GLU A 1 90 ? -6.188 9.743 12.969 1.00 97.12 90 GLU A O 1
ATOM 712 N N . ARG A 1 91 ? -5.326 10.577 11.075 1.00 97.38 91 ARG A N 1
ATOM 713 C CA . ARG A 1 91 ? -6.599 11.116 10.567 1.00 97.38 91 ARG A CA 1
ATOM 714 C C . ARG A 1 91 ? -7.644 10.032 10.313 1.00 97.38 91 ARG A C 1
ATOM 716 O O . ARG A 1 91 ? -8.833 10.269 10.540 1.00 97.38 91 ARG A O 1
ATOM 723 N N . ALA A 1 92 ? -7.239 8.850 9.850 1.00 97.00 92 ALA A N 1
ATOM 724 C CA . ALA A 1 92 ? -8.146 7.720 9.660 1.00 97.00 92 ALA A CA 1
ATOM 725 C C . ALA A 1 92 ? -8.731 7.228 10.996 1.00 97.00 92 ALA A C 1
ATOM 727 O O . ALA A 1 92 ? -9.911 6.879 11.059 1.00 97.00 92 ALA A O 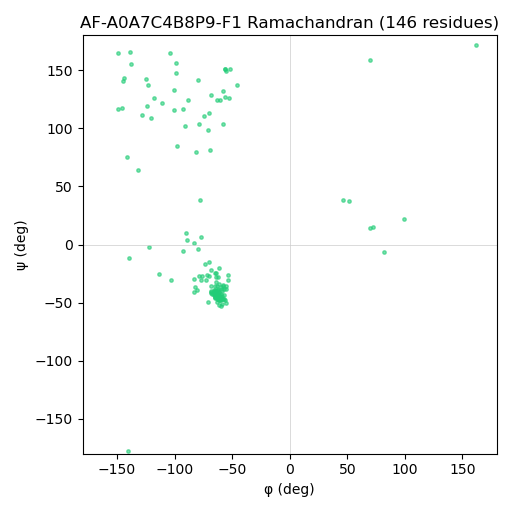1
ATOM 728 N N . VAL A 1 93 ? -7.939 7.264 12.072 1.00 97.62 93 VAL A N 1
ATOM 729 C CA . VAL A 1 93 ? -8.406 6.946 13.428 1.00 97.62 93 VAL A CA 1
ATOM 730 C C . VAL A 1 93 ? -9.324 8.042 13.968 1.00 97.62 93 VAL A C 1
ATOM 732 O O . VAL A 1 93 ? -10.435 7.748 14.405 1.00 97.62 93 VAL A O 1
ATOM 735 N N . GLU A 1 94 ? -8.915 9.311 13.876 1.00 97.69 94 GLU A N 1
ATOM 736 C CA . GLU A 1 94 ? -9.708 10.463 14.339 1.00 97.69 94 GLU A CA 1
ATOM 737 C C . GLU A 1 94 ? -11.088 10.540 13.670 1.00 97.69 94 GLU A C 1
ATOM 739 O O . GLU A 1 94 ? -12.085 10.862 1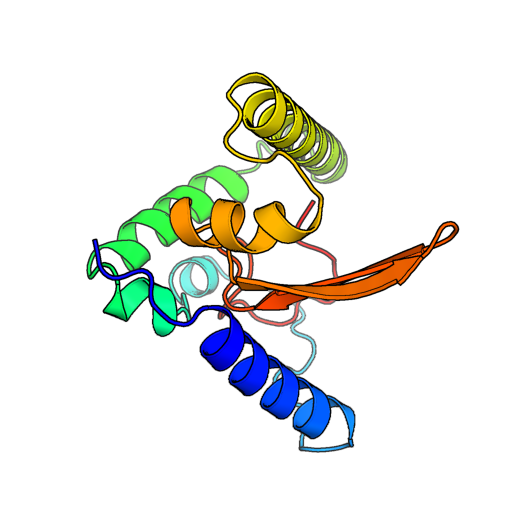4.314 1.00 97.69 94 GLU A O 1
ATOM 744 N N . SER A 1 95 ? -11.159 10.220 12.376 1.00 96.69 95 SER A N 1
ATOM 745 C CA . SER A 1 95 ? -12.410 10.196 11.606 1.00 96.69 95 SER A CA 1
ATOM 746 C C . SER A 1 95 ? -13.249 8.930 11.823 1.00 96.69 95 SER A C 1
ATOM 748 O O . SER A 1 95 ? -14.356 8.824 11.293 1.00 96.69 95 SER A O 1
ATOM 750 N N . GLY A 1 96 ? -12.750 7.962 12.597 1.00 96.50 96 GLY A N 1
ATOM 751 C CA . GLY A 1 96 ? -13.432 6.703 12.885 1.00 96.50 96 GLY A CA 1
ATOM 752 C C . GLY A 1 96 ? -13.490 5.725 11.708 1.00 96.50 96 GLY A C 1
ATOM 753 O O . GLY A 1 96 ? -14.280 4.776 11.779 1.00 96.50 96 GLY A O 1
ATOM 754 N N . LEU A 1 97 ? -12.683 5.951 10.660 1.00 95.69 97 LEU A N 1
ATOM 755 C CA . LEU A 1 97 ? -12.502 5.050 9.514 1.00 95.69 97 LEU A CA 1
ATOM 756 C C . LEU A 1 97 ? -11.691 3.803 9.889 1.00 95.69 97 LEU A C 1
ATOM 758 O O . LEU A 1 97 ? -11.910 2.741 9.314 1.00 95.69 97 LEU A O 1
ATOM 762 N N . VAL A 1 98 ? -10.782 3.935 10.856 1.00 96.94 98 VAL A N 1
ATOM 763 C CA . VAL A 1 98 ? -10.022 2.837 11.464 1.00 96.94 98 VAL A CA 1
ATOM 764 C C . VAL A 1 98 ? -10.258 2.892 12.969 1.00 96.94 98 VAL A C 1
ATOM 766 O O . VAL A 1 98 ? -9.953 3.896 13.606 1.00 96.94 98 VAL A O 1
ATOM 769 N N . ARG A 1 99 ? -10.828 1.838 13.555 1.00 96.38 99 ARG A N 1
ATOM 770 C CA . ARG A 1 99 ? -11.115 1.771 15.001 1.00 96.38 99 ARG A CA 1
ATOM 771 C C . ARG A 1 99 ? -10.280 0.711 15.701 1.00 96.38 99 ARG A C 1
ATOM 773 O O . ARG A 1 99 ? -10.042 0.813 16.901 1.00 96.38 99 ARG A O 1
ATOM 780 N N . ARG A 1 100 ? -9.857 -0.305 14.957 1.00 94.44 100 ARG A N 1
ATOM 781 C CA . ARG A 1 100 ? -8.967 -1.382 15.390 1.00 94.44 100 ARG A CA 1
ATOM 782 C C . ARG A 1 100 ? -7.965 -1.686 14.284 1.00 94.44 100 ARG A C 1
ATOM 784 O O . ARG A 1 100 ? -8.156 -1.274 13.140 1.00 94.44 100 ARG A O 1
ATOM 791 N N . VAL A 1 101 ? -6.909 -2.420 14.621 1.00 90.81 101 VAL A N 1
ATOM 792 C CA . VAL A 1 101 ? -5.816 -2.720 13.685 1.00 90.81 101 VAL A CA 1
ATOM 793 C C . VAL A 1 101 ? -6.327 -3.468 12.452 1.00 90.81 101 VAL A C 1
ATOM 795 O O . VAL A 1 101 ? -5.893 -3.178 11.344 1.00 90.81 101 VAL A O 1
ATOM 798 N N . GLU A 1 102 ? -7.307 -4.357 12.607 1.00 89.38 102 GLU A N 1
ATOM 799 C CA . GLU A 1 102 ? -7.874 -5.149 11.510 1.00 89.38 102 GLU A CA 1
ATOM 800 C C . GLU A 1 102 ? -8.600 -4.288 10.465 1.00 89.38 102 GLU A C 1
ATOM 802 O O . GLU A 1 102 ? -8.682 -4.665 9.294 1.00 89.38 102 GLU A O 1
ATOM 807 N N . ASP A 1 103 ? -9.082 -3.104 10.854 1.00 93.69 103 ASP A N 1
ATOM 808 C CA . ASP A 1 103 ? -9.787 -2.196 9.948 1.00 93.69 103 ASP A CA 1
ATOM 809 C C . ASP A 1 103 ? -8.830 -1.574 8.912 1.00 93.69 103 ASP A C 1
ATOM 811 O O . ASP A 1 103 ? -9.280 -1.049 7.890 1.00 93.69 103 ASP A O 1
ATOM 815 N N . ILE A 1 104 ? -7.507 -1.663 9.125 1.00 92.94 104 ILE A N 1
ATOM 816 C CA . ILE A 1 104 ? -6.504 -1.112 8.206 1.00 92.94 104 ILE A CA 1
ATOM 817 C C . ILE A 1 104 ? -6.581 -1.748 6.815 1.00 92.94 104 ILE A C 1
ATOM 819 O O . ILE A 1 104 ? -6.370 -1.056 5.819 1.00 92.94 104 ILE A O 1
ATOM 823 N N . ALA A 1 105 ? -6.934 -3.036 6.730 1.00 93.31 105 ALA A N 1
ATOM 824 C CA . ALA A 1 105 ? -7.083 -3.740 5.459 1.00 93.31 105 ALA A CA 1
ATOM 825 C C . ALA A 1 105 ? -8.238 -3.157 4.639 1.00 93.31 105 ALA A C 1
ATOM 827 O O . ALA A 1 105 ? -8.085 -2.852 3.456 1.00 93.31 105 ALA A O 1
ATOM 828 N N . VAL A 1 106 ? -9.373 -2.920 5.299 1.00 93.81 106 VAL A N 1
ATOM 829 C CA . VAL A 1 106 ? -10.557 -2.311 4.685 1.00 93.81 106 VAL A CA 1
ATOM 830 C C . VAL A 1 106 ? -10.285 -0.853 4.316 1.00 93.81 106 VAL A C 1
ATOM 832 O O . VAL A 1 106 ? -10.644 -0.414 3.224 1.00 93.81 106 VAL A O 1
ATOM 835 N N . PHE A 1 107 ? -9.615 -0.102 5.191 1.00 95.25 107 PHE A N 1
ATOM 836 C CA . PHE A 1 107 ? -9.222 1.278 4.922 1.00 95.25 107 PHE A CA 1
ATOM 837 C C . PHE A 1 107 ? -8.311 1.381 3.691 1.00 95.25 107 PHE A C 1
ATOM 839 O O . PHE A 1 107 ? -8.628 2.120 2.758 1.00 95.25 107 PHE A O 1
ATOM 846 N N . ALA A 1 108 ? -7.223 0.607 3.645 1.00 94.88 108 ALA A N 1
ATOM 847 C CA . ALA A 1 108 ? -6.274 0.624 2.535 1.00 94.88 108 ALA A CA 1
ATOM 848 C C . ALA A 1 108 ? -6.916 0.189 1.208 1.00 94.88 108 ALA A C 1
ATOM 850 O O . ALA A 1 108 ? -6.644 0.803 0.172 1.00 94.88 108 ALA A O 1
ATOM 851 N N . TYR A 1 109 ? -7.808 -0.806 1.250 1.00 94.56 109 TYR A N 1
ATOM 852 C CA . TYR A 1 109 ? -8.590 -1.238 0.095 1.00 94.56 109 TYR A CA 1
ATOM 853 C C . TYR A 1 109 ? -9.489 -0.114 -0.433 1.00 94.56 109 TYR A C 1
ATOM 855 O O . TYR A 1 109 ? -9.421 0.237 -1.610 1.00 94.56 109 TYR A O 1
ATOM 863 N N . ASN A 1 110 ? -10.283 0.509 0.443 1.00 92.81 110 ASN A N 1
ATOM 864 C CA . ASN A 1 110 ? -11.222 1.568 0.060 1.00 92.81 110 ASN A CA 1
ATOM 865 C C . ASN A 1 110 ? -10.516 2.814 -0.492 1.00 92.81 110 ASN A C 1
ATOM 867 O O . ASN A 1 110 ? -11.047 3.483 -1.375 1.00 92.81 110 ASN A O 1
ATOM 871 N N . GLN A 1 111 ? -9.314 3.115 0.002 1.00 92.56 111 GLN A N 1
ATOM 872 C CA . GLN A 1 111 ? -8.483 4.204 -0.516 1.00 92.56 111 GLN A CA 1
ATOM 873 C C . GLN A 1 111 ? -7.655 3.800 -1.750 1.00 92.56 111 GLN A C 1
ATOM 875 O O . GLN A 1 111 ? -6.900 4.621 -2.264 1.00 92.56 111 GLN A O 1
ATOM 880 N N . ARG A 1 112 ? -7.778 2.554 -2.235 1.00 94.00 112 ARG A N 1
ATOM 881 C CA . ARG A 1 112 ? -6.979 1.982 -3.334 1.00 94.00 112 ARG A CA 1
ATOM 882 C C . ARG A 1 112 ? -5.473 2.149 -3.119 1.00 94.00 112 ARG A C 1
ATOM 884 O O . ARG A 1 112 ? -4.727 2.362 -4.072 1.00 94.00 112 ARG A O 1
ATOM 891 N N . ILE A 1 113 ? -5.007 2.024 -1.878 1.00 94.25 113 ILE A N 1
ATOM 892 C CA . ILE A 1 113 ? -3.579 2.094 -1.528 1.00 94.25 113 ILE A CA 1
ATOM 893 C C . ILE A 1 113 ? -2.899 0.748 -1.803 1.00 94.25 113 ILE A C 1
ATOM 895 O O . ILE A 1 113 ? -1.770 0.701 -2.288 1.00 94.25 113 ILE A O 1
ATOM 899 N N . GLY A 1 114 ? -3.590 -0.352 -1.518 1.00 95.12 114 GLY A N 1
ATOM 900 C CA . GLY A 1 114 ? -3.071 -1.708 -1.647 1.00 95.12 114 GLY A CA 1
ATOM 901 C C . GLY A 1 114 ? -3.903 -2.698 -0.839 1.00 95.12 114 GLY A C 1
ATOM 902 O O . GLY A 1 114 ? -4.777 -2.309 -0.064 1.00 95.12 114 GLY A O 1
ATOM 903 N N . LEU A 1 115 ? -3.623 -3.981 -1.028 1.00 95.94 115 LEU A N 1
ATOM 904 C CA . LEU A 1 115 ? -4.211 -5.077 -0.268 1.00 95.94 115 LEU A CA 1
ATOM 905 C C . LEU A 1 115 ? -3.310 -5.359 0.935 1.00 95.94 115 LEU A C 1
ATOM 907 O O . LEU A 1 115 ? -2.245 -5.958 0.780 1.00 95.94 115 LEU A O 1
ATOM 911 N N . VAL A 1 116 ? -3.711 -4.879 2.113 1.00 95.06 116 VAL A N 1
ATOM 912 C CA . VAL A 1 116 ? -2.943 -5.057 3.352 1.00 95.06 116 VAL A CA 1
ATOM 913 C C . VAL A 1 116 ? -3.347 -6.356 4.026 1.00 95.06 116 VAL A C 1
ATOM 915 O O . VAL A 1 116 ? -4.514 -6.568 4.342 1.00 95.06 116 VAL A O 1
ATOM 918 N N . ASP A 1 117 ? -2.352 -7.193 4.272 1.00 95.44 117 ASP A N 1
ATOM 919 C CA . ASP A 1 117 ? -2.492 -8.519 4.839 1.00 95.44 117 ASP A CA 1
ATOM 920 C C . ASP A 1 117 ? -1.702 -8.612 6.146 1.00 95.44 117 ASP A C 1
ATOM 922 O O . ASP A 1 117 ? -0.471 -8.600 6.140 1.00 95.44 117 ASP A O 1
ATOM 926 N N . ILE A 1 118 ? -2.404 -8.679 7.277 1.00 93.44 118 ILE A N 1
ATOM 927 C CA . ILE A 1 118 ? -1.777 -8.836 8.593 1.00 93.44 118 ILE A CA 1
ATOM 928 C C . ILE A 1 118 ? -1.411 -10.316 8.752 1.00 93.44 118 ILE A C 1
ATOM 930 O O . ILE A 1 118 ? -2.270 -11.176 8.958 1.00 93.44 118 ILE A O 1
ATOM 934 N N . VAL A 1 119 ? -0.123 -10.619 8.601 1.00 92.25 119 VAL A N 1
ATOM 935 C CA . VAL A 1 119 ? 0.419 -11.982 8.687 1.00 92.25 119 VAL A CA 1
ATOM 936 C C . VAL A 1 119 ? 0.658 -12.366 10.136 1.00 92.25 119 VAL A C 1
ATOM 938 O O . VAL A 1 119 ? 0.346 -13.483 10.543 1.00 92.25 119 VAL A O 1
ATOM 941 N N . GLU A 1 120 ? 1.173 -11.424 10.919 1.00 92.56 120 GLU A N 1
ATOM 942 C CA . GLU A 1 120 ? 1.385 -11.606 12.343 1.00 92.56 120 GLU A CA 1
ATOM 943 C C . GLU A 1 120 ? 1.140 -10.304 13.092 1.00 92.56 120 GLU A C 1
ATOM 945 O O . GLU A 1 120 ? 1.529 -9.230 12.637 1.00 92.56 120 GLU A O 1
ATOM 950 N N . LEU A 1 121 ? 0.519 -10.410 14.261 1.00 92.00 121 LEU A N 1
ATOM 951 C CA . LEU A 1 121 ? 0.367 -9.301 15.184 1.00 92.00 121 LEU A CA 1
ATOM 952 C C . LEU A 1 121 ? 0.443 -9.835 16.611 1.00 92.00 121 LEU A C 1
ATOM 954 O O . LEU A 1 121 ? -0.386 -10.645 17.024 1.00 92.00 121 LEU A O 1
ATOM 958 N N . ASN A 1 122 ? 1.450 -9.393 17.351 1.00 92.25 122 ASN A N 1
ATOM 959 C CA . ASN A 1 122 ? 1.596 -9.638 18.779 1.00 92.25 122 ASN A CA 1
ATOM 960 C C . ASN A 1 122 ? 2.133 -8.369 19.470 1.00 92.25 122 ASN A C 1
ATOM 962 O O . ASN A 1 122 ? 2.290 -7.331 18.826 1.00 92.25 122 ASN A O 1
ATOM 966 N N . GLU A 1 123 ? 2.376 -8.429 20.781 1.00 91.38 123 GLU A N 1
ATOM 967 C CA . GLU A 1 123 ? 2.809 -7.263 21.569 1.00 91.38 123 GLU A CA 1
ATOM 968 C C . GLU A 1 123 ? 4.188 -6.711 21.158 1.00 91.38 123 GLU A C 1
ATOM 970 O O . GLU A 1 123 ? 4.459 -5.529 21.359 1.00 91.38 123 GLU A O 1
ATOM 975 N N . GLU A 1 124 ? 5.049 -7.537 20.559 1.00 92.38 124 GLU A N 1
ATOM 976 C CA . GLU A 1 124 ? 6.430 -7.185 20.204 1.00 92.38 124 GLU A CA 1
ATOM 977 C C . GLU A 1 124 ? 6.612 -6.893 18.710 1.00 92.38 124 GLU A C 1
ATOM 979 O O . GLU A 1 124 ? 7.485 -6.109 18.328 1.00 92.38 124 GLU A O 1
ATOM 984 N N . ARG A 1 125 ? 5.816 -7.533 17.844 1.00 91.25 125 ARG A N 1
ATOM 985 C CA . ARG A 1 125 ? 5.950 -7.426 16.389 1.00 91.25 125 ARG A CA 1
ATOM 986 C C . ARG A 1 125 ? 4.617 -7.439 15.653 1.00 91.25 125 ARG A C 1
ATOM 988 O O . ARG A 1 125 ? 3.702 -8.196 15.967 1.00 91.25 125 ARG A O 1
ATOM 995 N N . GLY A 1 126 ? 4.575 -6.643 14.589 1.00 90.44 126 GLY A N 1
ATOM 996 C CA . GLY A 1 126 ? 3.577 -6.725 13.530 1.00 90.44 126 GLY A CA 1
ATOM 997 C C . GLY A 1 126 ? 4.264 -7.039 12.204 1.00 90.44 126 GLY A C 1
ATOM 998 O O . GLY A 1 126 ? 5.189 -6.330 11.808 1.00 90.44 126 GLY A O 1
ATOM 999 N N . LEU A 1 127 ? 3.820 -8.092 11.522 1.00 91.56 127 LEU A N 1
ATOM 1000 C CA . LEU A 1 127 ? 4.232 -8.433 10.164 1.00 91.56 127 LEU A CA 1
ATOM 1001 C C . LEU A 1 127 ? 3.051 -8.218 9.226 1.00 91.56 127 LEU A C 1
ATOM 1003 O O . LEU A 1 127 ? 1.997 -8.839 9.378 1.00 91.56 127 LEU A O 1
ATOM 1007 N N . VAL A 1 128 ? 3.256 -7.363 8.229 1.00 93.19 128 VAL A N 1
ATOM 1008 C CA . VAL A 1 128 ? 2.261 -7.077 7.198 1.00 93.19 128 VAL A CA 1
ATOM 1009 C C . VAL A 1 128 ? 2.837 -7.365 5.822 1.00 93.19 128 VAL A C 1
ATOM 1011 O O . VAL A 1 128 ? 3.974 -7.004 5.518 1.00 93.19 128 VAL A O 1
ATOM 1014 N N . HIS A 1 129 ? 2.038 -7.999 4.976 1.00 93.62 129 HIS A N 1
ATOM 1015 C CA . HIS A 1 129 ? 2.269 -8.038 3.542 1.00 93.62 129 HIS A CA 1
ATOM 1016 C C . HIS A 1 129 ? 1.388 -6.987 2.868 1.00 93.62 129 HIS A C 1
ATOM 1018 O O . HIS A 1 129 ? 0.288 -6.683 3.329 1.00 93.62 129 HIS A O 1
ATOM 1024 N N . ILE A 1 130 ? 1.882 -6.415 1.772 1.00 93.94 130 ILE A N 1
ATOM 1025 C CA . ILE A 1 130 ? 1.125 -5.460 0.963 1.00 93.94 130 ILE A CA 1
ATOM 1026 C C . ILE A 1 130 ? 1.169 -5.937 -0.484 1.00 93.94 130 ILE A C 1
ATOM 1028 O O . ILE A 1 130 ? 2.219 -5.887 -1.127 1.00 93.94 130 ILE A O 1
ATOM 1032 N N . TYR A 1 131 ? 0.025 -6.378 -0.998 1.00 94.00 131 TYR A N 1
ATOM 1033 C CA . TYR A 1 131 ? -0.138 -6.764 -2.400 1.00 94.00 131 TYR A CA 1
ATOM 1034 C C . TYR A 1 131 ? -0.766 -5.618 -3.196 1.00 94.00 131 TYR A C 1
ATOM 1036 O O . TYR A 1 131 ? -1.412 -4.739 -2.627 1.00 94.00 131 TYR A O 1
ATOM 1044 N N . GLU A 1 132 ? -0.547 -5.595 -4.514 1.00 94.44 132 GLU A N 1
ATOM 1045 C CA . GLU A 1 132 ? -1.055 -4.537 -5.403 1.00 94.44 132 GLU A CA 1
ATOM 1046 C C . GLU A 1 132 ? -0.834 -3.105 -4.854 1.00 94.44 132 GLU A C 1
ATOM 1048 O O . GLU A 1 132 ? -1.698 -2.231 -4.965 1.00 94.44 132 GLU A O 1
ATOM 1053 N N . SER A 1 133 ? 0.318 -2.853 -4.218 1.00 93.88 133 SER A N 1
ATOM 1054 C CA . SER A 1 133 ? 0.664 -1.533 -3.681 1.00 93.88 133 SER A CA 1
ATOM 1055 C C . SER A 1 133 ? 0.657 -0.475 -4.783 1.00 93.88 133 SER A C 1
ATOM 1057 O O . SER A 1 133 ? 1.309 -0.630 -5.823 1.00 93.88 133 SER A O 1
ATOM 1059 N N . ILE A 1 134 ? 0.001 0.653 -4.508 1.00 93.00 134 ILE A N 1
ATOM 1060 C CA . ILE A 1 134 ? 0.010 1.845 -5.360 1.00 93.00 134 ILE A CA 1
ATOM 1061 C C . ILE A 1 134 ? 1.440 2.303 -5.682 1.00 93.00 134 ILE A C 1
ATOM 1063 O O . ILE A 1 134 ? 1.705 2.787 -6.779 1.00 93.00 134 ILE A O 1
ATOM 1067 N N . SER A 1 135 ? 2.395 2.076 -4.776 1.00 89.50 135 SER A N 1
ATOM 1068 C CA . SER A 1 135 ? 3.777 2.536 -4.943 1.00 89.50 135 SER A CA 1
ATOM 1069 C C . SER A 1 135 ? 4.641 1.604 -5.792 1.00 89.50 135 SER A C 1
ATOM 1071 O O . SER A 1 135 ? 5.568 2.099 -6.424 1.00 89.50 135 SER A O 1
ATOM 1073 N N . SER A 1 136 ? 4.378 0.288 -5.802 1.00 87.81 136 SER A N 1
ATOM 1074 C CA . SER A 1 136 ? 5.362 -0.702 -6.283 1.00 87.81 136 SER A CA 1
ATOM 1075 C C . SER A 1 136 ? 4.834 -1.859 -7.129 1.00 87.81 136 SER A C 1
ATOM 1077 O O . SER A 1 136 ? 5.633 -2.567 -7.736 1.00 87.81 136 SER A O 1
ATOM 1079 N N . ALA A 1 137 ? 3.522 -2.083 -7.208 1.00 91.38 137 ALA A N 1
ATOM 1080 C CA . ALA A 1 137 ? 2.982 -3.192 -7.995 1.00 91.38 137 ALA A CA 1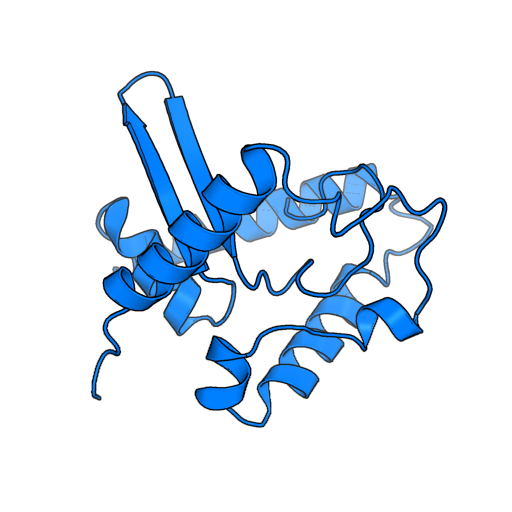
ATOM 1081 C C . ALA A 1 137 ? 3.303 -3.047 -9.497 1.00 91.38 137 ALA A C 1
ATOM 1083 O O . ALA A 1 137 ? 2.981 -2.017 -10.094 1.00 91.38 137 ALA A O 1
ATOM 1084 N N . GLY A 1 138 ? 3.935 -4.061 -10.093 1.00 88.06 138 GLY A N 1
ATOM 1085 C CA . GLY A 1 138 ? 4.411 -4.047 -11.485 1.00 88.06 138 GLY A CA 1
ATOM 1086 C C . GLY A 1 138 ? 5.765 -3.359 -11.712 1.00 88.06 138 GLY A C 1
ATOM 1087 O O . GLY A 1 138 ? 6.309 -3.450 -12.806 1.00 88.06 138 GLY A O 1
ATOM 1088 N N . ILE A 1 139 ? 6.351 -2.716 -10.693 1.00 87.25 139 ILE A N 1
ATOM 1089 C CA . ILE A 1 139 ? 7.691 -2.118 -10.810 1.00 87.25 139 ILE A CA 1
ATOM 1090 C C . ILE A 1 139 ? 8.758 -3.220 -10.657 1.00 87.25 139 ILE A C 1
ATOM 1092 O O . ILE A 1 139 ? 8.588 -4.108 -9.807 1.00 87.25 139 ILE A O 1
ATOM 1096 N N . PRO A 1 140 ? 9.869 -3.168 -11.423 1.00 86.88 140 PRO A N 1
ATOM 1097 C CA . PRO A 1 140 ? 11.006 -4.062 -11.244 1.00 86.88 140 PRO A CA 1
ATOM 1098 C C . PRO A 1 140 ? 11.522 -4.095 -9.803 1.00 86.88 140 PRO A C 1
ATOM 1100 O O . PRO A 1 140 ? 11.451 -3.115 -9.056 1.00 86.88 140 PRO A O 1
ATOM 1103 N N . ASN A 1 141 ? 12.088 -5.234 -9.410 1.00 87.12 141 ASN A N 1
ATOM 1104 C CA . ASN A 1 141 ? 12.731 -5.367 -8.112 1.00 87.12 141 ASN A CA 1
ATOM 1105 C C . ASN A 1 141 ? 14.046 -4.576 -8.094 1.00 87.12 141 ASN A C 1
ATOM 1107 O O . ASN A 1 141 ? 15.070 -5.059 -8.555 1.00 87.12 141 ASN A O 1
ATOM 1111 N N . ILE A 1 142 ? 14.024 -3.368 -7.537 1.00 84.75 142 ILE A N 1
ATOM 1112 C CA . ILE A 1 142 ? 15.199 -2.487 -7.446 1.00 84.75 142 ILE A CA 1
ATOM 1113 C C . ILE A 1 142 ? 16.024 -2.678 -6.158 1.00 84.75 142 ILE A C 1
ATOM 1115 O O . ILE A 1 142 ? 16.865 -1.844 -5.832 1.00 84.75 142 ILE A O 1
ATOM 1119 N N . GLY A 1 143 ? 15.752 -3.722 -5.366 1.00 82.81 143 GLY A N 1
ATOM 1120 C CA . GLY A 1 143 ? 16.546 -4.056 -4.174 1.00 82.81 143 GLY A CA 1
ATOM 1121 C C . GLY A 1 143 ? 16.428 -3.090 -2.995 1.00 82.81 143 GLY A C 1
ATOM 1122 O O . GLY A 1 143 ? 17.249 -3.145 -2.082 1.00 82.81 143 GLY A O 1
ATOM 1123 N N . ARG A 1 144 ? 15.427 -2.202 -2.986 1.00 80.88 144 ARG A N 1
ATOM 1124 C CA . ARG A 1 144 ? 15.181 -1.263 -1.882 1.00 80.88 144 ARG A CA 1
ATOM 1125 C C . ARG A 1 144 ? 13.702 -1.135 -1.543 1.00 80.88 144 ARG A C 1
ATOM 1127 O O . ARG A 1 144 ? 12.836 -1.352 -2.389 1.00 80.88 144 ARG A O 1
ATOM 1134 N N . ALA A 1 145 ? 13.421 -0.743 -0.302 1.00 81.62 145 ALA A N 1
ATOM 1135 C CA . ALA A 1 145 ? 12.069 -0.429 0.139 1.00 81.62 145 ALA A CA 1
ATOM 1136 C C . ALA A 1 145 ? 11.570 0.853 -0.541 1.00 81.62 145 ALA A C 1
ATOM 1138 O O . ALA A 1 145 ? 12.238 1.883 -0.509 1.00 81.62 145 ALA A O 1
ATOM 1139 N N . VAL A 1 146 ? 10.385 0.771 -1.142 1.00 80.44 146 VAL A N 1
ATOM 1140 C CA . VAL A 1 146 ? 9.733 1.887 -1.848 1.00 80.44 146 VAL A CA 1
ATOM 1141 C C . VAL A 1 146 ? 8.357 2.216 -1.284 1.00 80.44 146 VAL A C 1
ATOM 1143 O O . VAL A 1 146 ? 7.723 3.142 -1.769 1.00 80.44 146 VAL A O 1
ATOM 1146 N N . CYS A 1 147 ? 7.883 1.469 -0.287 1.00 82.69 147 CYS A N 1
ATOM 1147 C CA . CYS A 1 147 ? 6.754 1.839 0.561 1.00 82.69 147 CYS A CA 1
ATOM 1148 C C . CYS A 1 147 ? 7.361 2.368 1.864 1.00 82.69 147 CYS A C 1
ATOM 1150 O O . CYS A 1 147 ? 8.062 1.616 2.540 1.00 82.69 147 CYS A O 1
ATOM 1152 N N . HIS A 1 148 ? 7.151 3.651 2.151 1.00 79.69 148 HIS A N 1
ATOM 1153 C CA . HIS A 1 148 ? 7.666 4.333 3.341 1.00 79.69 148 HIS A CA 1
ATOM 1154 C C . HIS A 1 148 ? 6.517 4.573 4.302 1.00 79.69 148 HIS A C 1
ATOM 1156 O O . HIS A 1 148 ? 5.409 4.856 3.789 1.00 79.69 148 HIS A O 1
#

Organism: Thermofilum pendens (NCBI:txid2269)

InterPro domains:
  IPR024096 NO signalling/Golgi transport ligand-binding domain superfamily [SSF111126] (50-148)

Radius of gyration: 16.12 Å; Cα contacts (8 Å, |Δi|>4): 136; chains: 1; bounding box: 42×41×40 Å

Mean predicted aligned error: 5.55 Å

Secondary structure (DSSP, 8-state):
-----HHHHHHHHHHHHHHHHTT---SSPBPS---HHHHH----HHHHHH-TTHHHHHHHHHHHHH---TTTHHHHHHHHHHHHHHHHHHHHHHTTS-SSTTHHHHHHHHTTS-EEEEEEE-SS-EEEEEES-TTTTT--B-SS----

Solvent-accessible surface area (backbone atoms only — not comparable to full-atom values): 8740 Å² total; per-residue (Å²): 131,86,76,72,67,59,68,62,56,49,50,56,52,48,54,50,51,53,50,48,74,74,67,45,78,80,86,61,62,80,35,98,70,83,57,76,66,41,55,65,40,66,54,40,67,73,52,36,73,75,33,83,60,40,63,60,55,35,32,55,51,36,50,65,67,70,59,62,57,81,88,62,39,74,69,51,51,45,53,52,45,34,50,51,48,51,51,52,51,52,50,32,40,77,72,60,65,30,84,52,82,78,33,48,31,59,44,30,45,76,68,62,45,20,48,51,40,80,76,41,79,58,100,89,50,74,41,72,48,70,43,52,28,51,76,52,29,58,41,74,35,64,87,66,88,74,81,89

Foldseek 3Di:
DPPPPLVVVVVVVVVVVVVCVVDDPPPFPADQDFDLVLQLQQDQVPVCVVPVCLSVVLSVVQCVLVVDDPVCDPVNSVVVLVVVVVVVVVVCCVVVCCVDPVSVQVVCVVVVQFRWDFPDDDPPDTDIDTHSGSQPHSHHNNPDDRRD